Protein AF-A0A1J5ITP7-F1 (afdb_monomer_lite)

Structure (mmCIF, N/CA/C/O backbone):
data_AF-A0A1J5ITP7-F1
#
_entry.id   AF-A0A1J5ITP7-F1
#
loop_
_atom_site.group_PDB
_atom_site.id
_atom_site.type_symbol
_atom_site.label_atom_id
_atom_site.label_alt_id
_atom_site.label_comp_id
_atom_site.label_asym_id
_atom_site.label_entity_id
_atom_site.label_seq_id
_atom_site.pdbx_PDB_ins_code
_atom_site.Cartn_x
_atom_site.Cartn_y
_atom_site.Cartn_z
_atom_site.occupancy
_atom_site.B_iso_or_equiv
_atom_site.auth_seq_id
_atom_site.auth_comp_id
_atom_site.auth_asym_id
_atom_site.auth_atom_id
_atom_site.pdbx_PDB_model_num
ATOM 1 N N . MET A 1 1 ? -13.512 -9.596 24.347 1.00 48.25 1 MET A N 1
ATOM 2 C CA . MET A 1 1 ? -13.927 -9.248 22.964 1.00 48.25 1 MET A CA 1
ATOM 3 C C . MET A 1 1 ? -12.781 -9.318 21.932 1.00 48.25 1 MET A C 1
ATOM 5 O O . MET A 1 1 ? -12.928 -8.807 20.835 1.00 48.25 1 MET A O 1
ATOM 9 N N . THR A 1 2 ? -11.660 -9.995 22.218 1.00 47.41 2 THR A N 1
ATOM 10 C CA . THR A 1 2 ? -10.447 -10.034 21.366 1.00 47.41 2 THR A CA 1
ATOM 11 C C . THR A 1 2 ? -10.488 -11.080 20.242 1.00 47.41 2 THR A C 1
ATOM 13 O O . THR A 1 2 ? -10.018 -10.824 19.139 1.00 47.41 2 THR A O 1
ATOM 16 N N . LYS A 1 3 ? -11.131 -12.233 20.470 1.00 39.03 3 LYS A N 1
ATOM 17 C CA . LYS A 1 3 ? -11.036 -13.404 19.574 1.00 39.03 3 LYS A CA 1
ATOM 18 C C . LYS A 1 3 ? -11.629 -13.202 18.167 1.00 39.03 3 LYS A C 1
ATOM 20 O O . LYS A 1 3 ? -11.163 -13.830 17.226 1.00 39.03 3 LYS A O 1
ATOM 25 N N . PHE A 1 4 ? -12.629 -12.329 18.008 1.00 41.69 4 PHE A N 1
ATOM 26 C CA . PHE A 1 4 ? -13.293 -12.082 16.715 1.00 41.69 4 PHE A CA 1
ATOM 27 C C . PHE A 1 4 ? -12.539 -11.091 15.817 1.00 41.69 4 PHE A C 1
ATOM 29 O O . PHE A 1 4 ? -12.623 -11.179 14.589 1.00 41.69 4 PHE A O 1
ATOM 36 N N . GLN A 1 5 ? -11.782 -10.157 16.401 1.00 52.91 5 GLN A N 1
ATOM 37 C CA . GLN A 1 5 ? -11.065 -9.143 15.628 1.00 52.91 5 GLN A CA 1
ATOM 38 C C . GLN A 1 5 ? -9.822 -9.738 14.952 1.00 52.91 5 GLN A C 1
ATOM 40 O O . GLN A 1 5 ? -9.617 -9.501 13.757 1.00 52.91 5 GLN A O 1
ATOM 45 N N . ASP A 1 6 ? -9.086 -10.598 15.664 1.00 56.34 6 ASP A N 1
ATOM 46 C CA . ASP A 1 6 ? -7.857 -11.242 15.186 1.00 56.34 6 ASP A CA 1
ATOM 47 C C . ASP A 1 6 ? -8.096 -12.114 13.947 1.00 56.34 6 ASP A C 1
ATOM 49 O O . ASP A 1 6 ? -7.438 -11.940 12.921 1.00 56.34 6 ASP A O 1
ATOM 53 N N . THR A 1 7 ? -9.114 -12.982 13.970 1.00 60.19 7 THR A N 1
ATOM 54 C CA . THR A 1 7 ? -9.424 -13.872 12.835 1.00 60.19 7 THR A CA 1
ATOM 55 C C . THR A 1 7 ? -9.774 -13.085 11.571 1.00 60.19 7 THR A C 1
ATOM 57 O O . THR A 1 7 ? -9.419 -13.463 10.450 1.00 60.19 7 THR A O 1
ATOM 60 N N . SER A 1 8 ? -10.450 -11.949 11.748 1.00 67.50 8 SER A N 1
ATOM 61 C CA . SER A 1 8 ? -10.915 -11.106 10.653 1.00 67.50 8 SER A CA 1
ATOM 62 C C . SER A 1 8 ? -9.786 -10.285 10.008 1.00 67.50 8 SER A C 1
ATOM 64 O O . SER A 1 8 ? -9.859 -9.991 8.809 1.00 67.50 8 SER A O 1
ATOM 66 N N . LEU A 1 9 ? -8.749 -9.943 10.784 1.00 69.38 9 LEU A N 1
ATOM 67 C CA . LEU A 1 9 ? -7.533 -9.270 10.326 1.00 69.38 9 LEU A CA 1
ATOM 68 C C . LEU A 1 9 ? -6.600 -10.253 9.617 1.00 69.38 9 LEU A C 1
ATOM 70 O O . LEU A 1 9 ? -6.146 -9.964 8.512 1.00 69.38 9 LEU A O 1
ATOM 74 N N . THR A 1 10 ? -6.392 -11.447 10.180 1.00 78.19 10 THR A N 1
ATOM 75 C CA . THR A 1 10 ? -5.572 -12.494 9.552 1.00 78.19 10 THR A CA 1
ATOM 76 C C . THR A 1 10 ? -6.134 -12.905 8.194 1.00 78.19 10 THR A C 1
ATOM 78 O O . THR A 1 10 ? -5.375 -13.064 7.241 1.00 78.19 10 THR A O 1
ATOM 81 N N . LYS A 1 11 ? -7.464 -13.026 8.061 1.00 82.94 11 LYS A N 1
ATOM 82 C CA . LYS A 1 11 ? -8.102 -13.309 6.766 1.00 82.94 11 LYS A CA 1
ATOM 83 C C . LYS A 1 11 ? -7.855 -12.187 5.753 1.00 82.94 11 LYS A C 1
ATOM 85 O O . LYS A 1 11 ? -7.500 -12.473 4.615 1.00 82.94 11 LYS A O 1
ATOM 90 N N . SER A 1 12 ? -7.994 -10.927 6.176 1.00 82.69 12 SER A N 1
ATOM 91 C CA . SER A 1 12 ? -7.712 -9.762 5.326 1.00 82.69 12 SER A CA 1
ATOM 92 C C . SER A 1 12 ? -6.265 -9.765 4.841 1.00 82.69 12 SER A C 1
ATOM 94 O O . SER A 1 12 ? -6.026 -9.631 3.649 1.00 82.69 12 SER A O 1
ATOM 96 N N . LEU A 1 13 ? -5.307 -9.977 5.745 1.00 87.62 13 LEU A N 1
ATOM 97 C CA . LEU A 1 13 ? -3.885 -10.026 5.410 1.00 87.62 13 LEU A CA 1
ATOM 98 C C . LEU A 1 13 ? -3.551 -11.194 4.479 1.00 87.62 13 LEU A C 1
ATOM 100 O O . LEU A 1 13 ? -2.811 -10.999 3.524 1.00 87.62 13 LEU A O 1
ATOM 104 N N . LYS A 1 14 ? -4.136 -12.381 4.688 1.00 90.88 14 LYS A N 1
ATOM 105 C CA . LYS A 1 14 ? -3.960 -13.515 3.764 1.00 90.88 14 LYS A CA 1
ATOM 106 C C . LYS A 1 14 ? -4.424 -13.174 2.348 1.00 90.88 14 LYS A C 1
ATOM 108 O O . LYS A 1 14 ? -3.700 -13.454 1.401 1.00 90.88 14 LYS A O 1
ATOM 113 N N . ILE A 1 15 ? -5.591 -12.543 2.203 1.00 91.06 15 ILE A N 1
ATOM 114 C CA . ILE A 1 15 ? -6.106 -12.111 0.893 1.00 91.06 15 ILE A CA 1
ATOM 115 C C . ILE A 1 15 ? -5.150 -11.095 0.254 1.00 91.06 15 ILE A C 1
ATOM 117 O O . ILE A 1 15 ? -4.810 -11.233 -0.916 1.00 91.06 15 ILE A O 1
ATOM 121 N N . GLN A 1 16 ? -4.673 -10.118 1.029 1.00 93.56 16 GLN A N 1
ATOM 122 C CA . GLN A 1 16 ? -3.722 -9.105 0.558 1.00 93.56 16 GLN A CA 1
ATOM 123 C C . GLN A 1 16 ? -2.403 -9.719 0.091 1.00 93.56 16 GLN A C 1
ATOM 125 O O . GLN A 1 16 ? -1.900 -9.353 -0.965 1.00 93.56 16 GLN A O 1
ATOM 130 N N . VAL A 1 17 ? -1.868 -10.684 0.842 1.00 95.38 17 VAL A N 1
ATOM 131 C CA . VAL A 1 17 ? -0.643 -11.400 0.470 1.00 95.38 17 VAL A CA 1
ATOM 132 C C . VAL A 1 17 ? -0.847 -12.192 -0.817 1.00 95.38 17 VAL A C 1
ATOM 134 O O . VAL A 1 17 ? -0.019 -12.095 -1.712 1.00 95.38 17 VAL A O 1
ATOM 137 N N . ILE A 1 18 ? -1.954 -12.928 -0.950 1.00 95.94 18 ILE A N 1
ATOM 138 C CA . ILE A 1 18 ? -2.240 -13.702 -2.166 1.00 95.94 18 ILE A CA 1
ATOM 139 C C . ILE A 1 18 ? -2.344 -12.778 -3.383 1.00 95.94 18 ILE A C 1
ATOM 141 O O . ILE A 1 18 ? -1.722 -13.039 -4.406 1.00 95.94 18 ILE A O 1
ATOM 145 N N . ILE A 1 19 ? -3.090 -11.679 -3.273 1.00 95.94 19 ILE A N 1
ATOM 146 C CA . ILE A 1 19 ? -3.292 -10.740 -4.382 1.00 95.94 19 ILE A CA 1
ATOM 147 C C . ILE A 1 19 ? -1.998 -10.007 -4.742 1.00 95.94 19 ILE A C 1
ATOM 149 O O . ILE A 1 19 ? -1.695 -9.858 -5.924 1.00 95.94 19 ILE A O 1
ATOM 153 N N . GLY A 1 20 ? -1.209 -9.606 -3.746 1.00 96.94 20 GLY A N 1
ATOM 154 C CA . GLY A 1 20 ? 0.109 -9.022 -3.968 1.00 96.94 20 GLY A CA 1
ATOM 155 C C . GLY A 1 20 ? 1.056 -9.989 -4.679 1.00 96.94 20 GLY A C 1
ATOM 156 O O . GLY A 1 20 ? 1.683 -9.609 -5.663 1.00 96.94 20 GLY A O 1
ATOM 157 N N . LEU A 1 21 ? 1.099 -11.257 -4.254 1.00 97.69 21 LEU A N 1
ATOM 158 C CA . LEU A 1 21 ? 1.889 -12.294 -4.925 1.00 97.69 21 LEU A CA 1
ATOM 159 C C . LEU A 1 21 ? 1.426 -12.536 -6.364 1.00 97.69 21 LEU A C 1
ATOM 161 O O . LEU A 1 21 ? 2.268 -12.680 -7.243 1.00 97.69 21 LEU A O 1
ATOM 165 N N . ILE A 1 22 ? 0.116 -12.529 -6.631 1.00 97.31 22 ILE A N 1
ATOM 166 C CA . ILE A 1 22 ? -0.408 -12.607 -8.002 1.00 97.31 22 ILE A CA 1
ATOM 167 C C . ILE A 1 22 ? 0.101 -11.422 -8.833 1.00 97.31 22 ILE A C 1
ATOM 169 O O . ILE A 1 22 ? 0.588 -11.636 -9.938 1.00 97.31 22 ILE A O 1
ATOM 173 N N . GLY A 1 23 ? 0.053 -10.197 -8.301 1.00 95.94 23 GLY A N 1
ATOM 174 C CA . GLY A 1 23 ? 0.608 -9.017 -8.973 1.00 95.94 23 GLY A CA 1
ATOM 175 C C . GLY A 1 23 ? 2.097 -9.176 -9.298 1.00 95.94 23 GLY A C 1
ATOM 176 O O . GLY A 1 23 ? 2.504 -8.973 -10.441 1.00 95.94 23 GLY A O 1
ATOM 177 N N . VAL A 1 24 ? 2.895 -9.633 -8.328 1.00 97.50 24 VAL A N 1
ATOM 178 C CA . VAL A 1 24 ? 4.330 -9.908 -8.515 1.00 97.50 24 VAL A CA 1
ATOM 179 C C . VAL A 1 24 ? 4.574 -10.971 -9.582 1.00 97.50 24 VAL A C 1
ATOM 181 O O . VAL A 1 24 ? 5.453 -10.788 -10.417 1.00 97.50 24 VAL A O 1
ATOM 184 N N . LEU A 1 25 ? 3.797 -12.057 -9.600 1.00 97.38 25 LEU A N 1
ATOM 185 C CA . LEU A 1 25 ? 3.924 -13.102 -10.618 1.00 97.38 25 LEU A CA 1
ATOM 186 C C . LEU A 1 25 ? 3.566 -12.582 -12.013 1.00 97.38 25 LEU A C 1
ATOM 188 O O . LEU A 1 25 ? 4.319 -12.814 -12.954 1.00 97.38 25 LEU A O 1
ATOM 192 N N . VAL A 1 26 ? 2.458 -11.845 -12.144 1.00 97.12 26 VAL A N 1
ATOM 193 C CA . VAL A 1 26 ? 2.003 -11.278 -13.423 1.00 97.12 26 VAL A CA 1
ATOM 194 C C . VAL A 1 26 ? 3.059 -10.348 -14.015 1.00 97.12 26 VAL A C 1
ATOM 196 O O . VAL A 1 26 ? 3.436 -10.516 -15.171 1.00 97.12 26 VAL A O 1
ATOM 199 N N . PHE A 1 27 ? 3.579 -9.401 -13.233 1.00 96.94 27 PHE A N 1
ATOM 200 C CA . PHE A 1 27 ? 4.620 -8.483 -13.706 1.00 96.94 27 PHE A CA 1
ATOM 201 C C . PHE A 1 27 ? 6.007 -9.132 -13.783 1.00 96.94 27 PHE A C 1
ATOM 203 O O . PHE A 1 27 ? 6.851 -8.697 -14.566 1.00 96.94 27 PHE A O 1
ATOM 210 N N . GLY A 1 28 ? 6.237 -10.212 -13.038 1.00 96.56 28 GLY A N 1
ATOM 211 C CA . GLY A 1 28 ? 7.458 -11.006 -13.108 1.00 96.56 28 GLY A CA 1
ATOM 212 C C . GLY A 1 28 ? 7.667 -11.681 -14.461 1.00 96.56 28 GLY A C 1
ATOM 213 O O . GLY A 1 28 ? 8.807 -11.757 -14.911 1.00 96.56 28 GLY A O 1
ATOM 214 N N . VAL A 1 29 ? 6.591 -12.063 -15.164 1.00 96.56 29 VAL A N 1
ATOM 215 C CA . VAL A 1 29 ? 6.662 -12.573 -16.552 1.00 96.56 29 VAL A CA 1
ATOM 216 C C . VAL A 1 29 ? 7.268 -11.538 -17.512 1.00 96.56 29 VAL A C 1
ATOM 218 O O . VAL A 1 29 ? 7.919 -11.906 -18.485 1.00 96.56 29 VAL A O 1
ATOM 221 N N . TYR A 1 30 ? 7.116 -10.246 -17.209 1.00 95.00 30 TYR A N 1
ATOM 222 C CA . TYR A 1 30 ? 7.676 -9.134 -17.984 1.00 95.00 30 TYR A CA 1
ATOM 223 C C . TYR A 1 30 ? 9.018 -8.621 -17.428 1.00 95.00 30 TYR A C 1
ATOM 225 O O . TYR A 1 30 ? 9.505 -7.581 -17.862 1.00 95.00 30 TYR A O 1
ATOM 233 N N . GLY A 1 31 ? 9.614 -9.309 -16.445 1.00 95.56 31 GLY A N 1
ATOM 234 C CA . GLY A 1 31 ? 10.864 -8.894 -15.796 1.00 95.56 31 GLY A CA 1
ATOM 235 C C . GLY A 1 31 ? 10.718 -7.767 -14.763 1.00 95.56 31 GLY A C 1
ATOM 236 O O . GLY A 1 31 ? 11.713 -7.353 -14.178 1.00 95.56 31 GLY A O 1
ATOM 237 N N . GLN A 1 32 ? 9.495 -7.313 -14.475 1.00 96.12 32 GLN A N 1
ATOM 238 C CA . GLN A 1 32 ? 9.188 -6.169 -13.600 1.00 96.12 32 GLN A CA 1
ATOM 239 C C . GLN A 1 32 ? 8.769 -6.594 -12.181 1.00 96.12 32 GLN A C 1
ATOM 241 O O . GLN A 1 32 ? 7.913 -5.987 -11.530 1.00 96.12 32 GLN A O 1
ATOM 246 N N . TRP A 1 33 ? 9.340 -7.694 -11.690 1.00 95.94 33 TRP A N 1
ATOM 247 C CA . TRP A 1 33 ? 8.987 -8.273 -10.392 1.00 95.94 33 TRP A CA 1
ATOM 248 C C . TRP A 1 33 ? 9.371 -7.356 -9.221 1.00 95.94 33 TRP A C 1
ATOM 250 O O . TRP A 1 33 ? 8.613 -7.268 -8.258 1.00 95.94 33 TRP A O 1
ATOM 260 N N . LEU A 1 34 ? 10.495 -6.631 -9.309 1.00 96.81 34 LEU A N 1
ATOM 261 C CA . LEU A 1 34 ? 10.923 -5.674 -8.277 1.00 96.81 34 LEU A CA 1
ATOM 262 C C . LEU A 1 34 ? 9.951 -4.495 -8.144 1.00 96.81 34 LEU A C 1
ATOM 264 O O . LEU A 1 34 ? 9.580 -4.121 -7.031 1.00 96.81 34 LEU A O 1
ATOM 268 N N . ASP A 1 35 ? 9.483 -3.961 -9.272 1.00 97.56 35 ASP A N 1
ATOM 269 C CA . ASP A 1 35 ? 8.506 -2.873 -9.313 1.00 97.56 35 ASP A CA 1
ATOM 270 C C . ASP A 1 35 ? 7.179 -3.307 -8.664 1.00 97.56 35 ASP A C 1
ATOM 272 O O . ASP A 1 35 ? 6.605 -2.611 -7.822 1.00 97.56 35 ASP A O 1
ATOM 276 N N . ALA A 1 36 ? 6.709 -4.513 -8.996 1.00 97.38 36 ALA A N 1
ATOM 277 C CA . ALA A 1 36 ? 5.501 -5.079 -8.405 1.00 97.38 36 ALA A CA 1
ATOM 278 C C . ALA A 1 36 ? 5.666 -5.405 -6.913 1.00 97.38 36 ALA A C 1
ATOM 280 O O . ALA A 1 36 ? 4.731 -5.190 -6.141 1.00 97.38 36 ALA A O 1
ATOM 281 N N . ILE A 1 37 ? 6.846 -5.864 -6.473 1.00 98.06 37 ILE A N 1
ATOM 282 C CA . ILE A 1 37 ? 7.146 -6.072 -5.047 1.00 98.06 37 ILE A CA 1
ATOM 283 C C . ILE A 1 37 ? 7.027 -4.757 -4.281 1.00 98.06 37 ILE A C 1
ATOM 285 O O . ILE A 1 37 ? 6.493 -4.744 -3.172 1.00 98.06 37 ILE A O 1
ATOM 289 N N . TYR A 1 38 ? 7.473 -3.646 -4.863 1.00 98.38 38 TYR A N 1
ATOM 290 C CA . TYR A 1 38 ? 7.331 -2.344 -4.225 1.00 98.38 38 TYR A CA 1
ATOM 291 C C . TYR A 1 38 ? 5.858 -1.926 -4.105 1.00 98.38 38 TYR A C 1
ATOM 293 O O . TYR A 1 38 ? 5.413 -1.518 -3.031 1.00 98.38 38 TYR A O 1
ATOM 301 N N . GLY A 1 39 ? 5.062 -2.113 -5.164 1.00 97.75 39 GLY A N 1
ATOM 302 C CA . GLY A 1 39 ? 3.607 -1.915 -5.111 1.00 97.75 39 GLY A CA 1
ATOM 303 C C . GLY A 1 39 ? 2.921 -2.788 -4.053 1.00 97.75 39 GLY A C 1
ATOM 304 O O . GLY A 1 39 ? 2.075 -2.313 -3.288 1.00 97.75 39 GLY A O 1
ATOM 305 N N . PHE A 1 40 ? 3.339 -4.052 -3.952 1.00 98.19 40 PHE A N 1
ATOM 306 C CA . PHE A 1 40 ? 2.882 -4.989 -2.928 1.00 98.19 40 PHE A CA 1
ATOM 307 C C . PHE A 1 40 ? 3.237 -4.500 -1.515 1.00 98.19 40 PHE A C 1
ATOM 309 O O . PHE A 1 40 ? 2.378 -4.470 -0.628 1.00 98.19 40 PHE A O 1
ATOM 316 N N . PHE A 1 41 ? 4.473 -4.046 -1.311 1.00 98.12 41 PHE A N 1
ATOM 317 C CA . PHE A 1 41 ? 4.936 -3.479 -0.049 1.00 98.12 41 PHE A CA 1
ATOM 318 C C . PHE A 1 41 ? 4.084 -2.279 0.385 1.00 98.12 41 PHE A C 1
ATOM 320 O O . PHE A 1 41 ? 3.588 -2.267 1.515 1.00 98.12 41 PHE A O 1
ATOM 327 N N . ILE A 1 42 ? 3.830 -1.317 -0.512 1.00 97.81 42 ILE A N 1
ATOM 328 C CA . ILE A 1 42 ? 2.959 -0.164 -0.223 1.00 97.81 42 ILE A CA 1
ATOM 329 C C . ILE A 1 42 ? 1.571 -0.645 0.225 1.00 97.81 42 ILE A C 1
ATOM 331 O O . ILE A 1 42 ? 1.017 -0.154 1.215 1.00 97.81 42 ILE A O 1
ATOM 335 N N . GLY A 1 43 ? 1.014 -1.636 -0.478 1.00 96.19 43 GLY A N 1
ATOM 336 C CA . GLY A 1 43 ? -0.290 -2.210 -0.160 1.00 96.19 43 GLY A CA 1
ATOM 337 C C . GLY A 1 43 ? -0.347 -2.832 1.237 1.00 96.19 43 GLY A C 1
ATOM 338 O O . GLY A 1 43 ? -1.285 -2.557 1.990 1.00 96.19 43 GLY A O 1
ATOM 339 N N . LEU A 1 44 ? 0.669 -3.617 1.613 1.00 95.56 44 LEU A N 1
ATOM 340 C CA . LEU A 1 44 ? 0.766 -4.226 2.943 1.00 95.56 44 LEU A CA 1
ATOM 341 C C . LEU A 1 44 ? 0.878 -3.176 4.044 1.00 95.56 44 LEU A C 1
ATOM 343 O O . LEU A 1 44 ? 0.142 -3.242 5.030 1.00 95.56 44 LEU A O 1
ATOM 347 N N . VAL A 1 45 ? 1.759 -2.191 3.867 1.00 95.50 45 VAL A N 1
ATOM 348 C CA . VAL A 1 45 ? 1.956 -1.110 4.838 1.00 95.50 45 VAL A CA 1
ATOM 349 C C . VAL A 1 45 ? 0.646 -0.358 5.088 1.00 95.50 45 VAL A C 1
ATOM 351 O O . VAL A 1 45 ? 0.287 -0.114 6.242 1.00 95.50 45 VAL A O 1
ATOM 354 N N . ASN A 1 46 ? -0.123 -0.062 4.035 1.00 93.94 46 ASN A N 1
ATOM 355 C CA . ASN A 1 46 ? -1.408 0.625 4.170 1.00 93.94 46 ASN A CA 1
ATOM 356 C C . ASN A 1 46 ? -2.419 -0.167 5.022 1.00 93.94 46 ASN A C 1
ATOM 358 O O . ASN A 1 46 ? -3.101 0.390 5.889 1.00 93.94 46 ASN A O 1
ATOM 362 N N . VAL A 1 47 ? -2.499 -1.483 4.809 1.00 91.12 47 VAL A N 1
ATOM 363 C CA . VAL A 1 47 ? -3.402 -2.371 5.558 1.00 91.12 47 VAL A CA 1
ATOM 364 C C . VAL A 1 47 ? -2.944 -2.542 7.008 1.00 91.12 47 VAL A C 1
ATOM 366 O O . VAL A 1 47 ? -3.778 -2.544 7.916 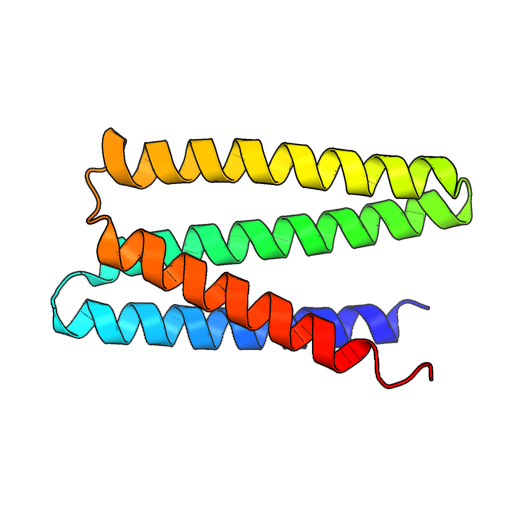1.00 91.12 47 VAL A O 1
ATOM 369 N N . LEU A 1 48 ? -1.635 -2.636 7.249 1.00 91.25 48 LEU A N 1
ATOM 370 C CA . LEU A 1 48 ? -1.073 -2.735 8.596 1.00 91.25 48 LEU A CA 1
ATOM 371 C C . LEU A 1 48 ? -1.368 -1.487 9.427 1.00 91.25 48 LEU A C 1
ATOM 373 O O . LEU A 1 48 ? -1.813 -1.609 10.568 1.00 91.25 48 LEU A O 1
ATOM 377 N N . ILE A 1 49 ? -1.193 -0.293 8.857 1.00 91.62 49 ILE A N 1
ATOM 378 C CA . ILE A 1 49 ? -1.520 0.956 9.555 1.00 91.62 49 ILE A CA 1
ATOM 379 C C . ILE A 1 49 ? -2.996 0.993 9.919 1.00 91.62 49 ILE A C 1
ATOM 381 O O . ILE A 1 49 ? -3.328 1.315 11.056 1.00 91.62 49 ILE A O 1
ATOM 385 N N . LEU A 1 50 ? -3.877 0.594 9.001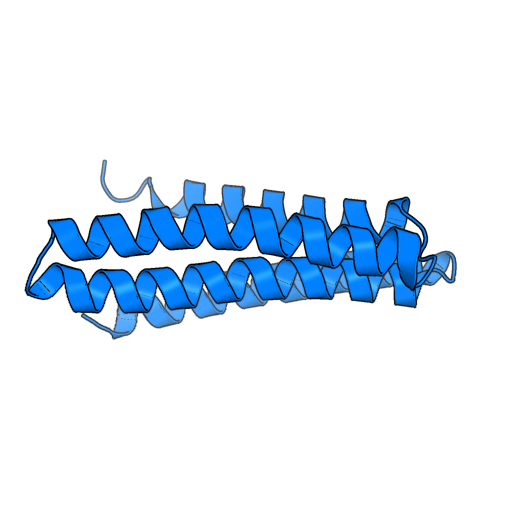 1.00 89.81 50 LEU A N 1
ATOM 386 C CA . LEU A 1 50 ? -5.305 0.516 9.286 1.00 89.81 50 LEU A CA 1
ATOM 387 C C . LEU A 1 50 ? -5.602 -0.433 10.457 1.00 89.81 50 LEU A C 1
ATOM 389 O O . LEU A 1 50 ? -6.324 -0.059 11.380 1.00 89.81 50 LEU A O 1
ATOM 393 N N . ALA A 1 51 ? -5.020 -1.635 10.451 1.00 88.81 51 ALA A N 1
ATOM 394 C CA . ALA A 1 51 ? -5.207 -2.620 11.514 1.00 88.81 51 ALA A CA 1
ATOM 395 C C . ALA A 1 51 ? -4.722 -2.100 12.879 1.00 88.81 51 ALA A C 1
ATOM 397 O O . ALA A 1 51 ? -5.444 -2.194 13.875 1.00 88.81 51 ALA A O 1
ATOM 398 N N . ILE A 1 52 ? -3.530 -1.495 12.921 1.00 89.88 52 ILE A N 1
ATOM 399 C CA . ILE A 1 52 ? -2.948 -0.927 14.143 1.00 89.88 52 ILE A CA 1
ATOM 400 C C . ILE A 1 52 ? -3.793 0.247 14.644 1.00 89.88 52 ILE A C 1
ATOM 402 O O . ILE A 1 52 ? -4.067 0.345 15.842 1.00 89.88 52 ILE A O 1
ATOM 406 N N . SER A 1 53 ? -4.230 1.134 13.749 1.00 90.19 53 SER A N 1
ATOM 407 C CA . SER A 1 53 ? -5.074 2.274 14.107 1.00 90.19 53 SER A CA 1
ATOM 408 C C . SER A 1 53 ? -6.424 1.840 14.661 1.00 90.19 53 SER A C 1
ATOM 410 O O . SER A 1 53 ? -6.844 2.393 15.670 1.00 90.19 53 SER A O 1
ATOM 412 N N . PHE A 1 54 ? -7.068 0.823 14.079 1.00 89.06 54 PHE A N 1
ATOM 413 C CA . PHE A 1 54 ? -8.302 0.259 14.631 1.00 89.06 54 PHE A CA 1
ATOM 414 C C . PHE A 1 54 ? -8.093 -0.348 16.018 1.00 89.06 54 PHE A C 1
ATOM 416 O O . PHE A 1 54 ? -8.881 -0.082 16.921 1.00 89.06 54 PHE A O 1
ATOM 423 N N . ALA A 1 55 ? -7.020 -1.119 16.220 1.00 88.50 55 ALA A N 1
ATOM 424 C CA . ALA A 1 55 ? -6.719 -1.696 17.528 1.00 88.50 55 ALA A CA 1
ATOM 425 C C . ALA A 1 55 ? -6.486 -0.609 18.594 1.00 88.50 55 ALA A C 1
ATOM 427 O O . ALA A 1 55 ? -6.988 -0.716 19.713 1.00 88.50 55 ALA A O 1
ATOM 428 N N . ARG A 1 56 ? -5.761 0.463 18.245 1.00 88.88 56 ARG A N 1
ATOM 429 C CA . ARG A 1 56 ? -5.538 1.619 19.132 1.00 88.88 56 ARG A CA 1
ATOM 430 C C . ARG A 1 56 ? -6.823 2.403 19.399 1.00 88.88 56 ARG A C 1
ATOM 432 O O . ARG A 1 56 ? -7.076 2.765 20.544 1.00 88.88 56 ARG A O 1
ATOM 439 N N . ALA A 1 57 ? -7.633 2.636 18.369 1.00 89.62 57 ALA A N 1
ATOM 440 C CA . ALA A 1 57 ? -8.903 3.342 18.483 1.00 89.62 57 ALA A CA 1
ATOM 441 C C . ALA A 1 57 ? -9.895 2.590 19.376 1.00 89.62 57 ALA A C 1
ATOM 443 O O . ALA A 1 57 ? -10.469 3.206 20.266 1.00 89.62 57 ALA A O 1
ATOM 444 N N . ASN A 1 58 ? -10.029 1.268 19.208 1.00 87.44 58 ASN A N 1
ATOM 445 C CA . ASN A 1 58 ? -10.911 0.441 20.037 1.00 87.44 58 ASN A CA 1
ATOM 446 C C . ASN A 1 58 ? -10.525 0.511 21.518 1.00 87.44 58 ASN A C 1
ATOM 448 O O . ASN A 1 58 ? -11.382 0.767 22.355 1.00 87.44 58 ASN A O 1
ATOM 452 N N . ARG A 1 59 ? -9.228 0.384 21.837 1.00 89.75 59 ARG A N 1
ATOM 453 C CA . ARG A 1 59 ? -8.741 0.509 23.223 1.00 89.75 59 ARG A CA 1
ATOM 454 C C . ARG A 1 59 ? -9.035 1.882 23.825 1.00 89.75 59 ARG A C 1
ATOM 456 O O . ARG A 1 59 ? -9.359 1.975 25.001 1.00 89.75 59 ARG A O 1
ATOM 463 N N . LYS A 1 60 ? -8.912 2.958 23.039 1.00 88.94 60 LYS A N 1
ATOM 464 C CA . LYS A 1 60 ? -9.218 4.313 23.520 1.00 88.94 60 LYS A CA 1
ATOM 465 C C . LYS A 1 60 ? -10.726 4.534 23.675 1.00 88.94 60 LYS A C 1
ATOM 467 O O . LYS A 1 60 ? -11.132 5.175 24.638 1.00 88.94 60 LYS A O 1
ATOM 472 N N . ALA A 1 61 ? -11.534 3.975 22.775 1.00 89.62 61 ALA A N 1
ATOM 473 C CA . ALA A 1 61 ? -12.986 4.123 22.758 1.00 89.62 61 ALA A CA 1
ATOM 474 C C . ALA A 1 61 ? -13.688 3.496 23.972 1.00 89.62 61 ALA A C 1
ATOM 476 O O . ALA A 1 61 ? -14.760 3.966 24.338 1.00 89.62 61 ALA A O 1
ATOM 477 N N . GLU A 1 62 ? -13.084 2.487 24.613 1.00 89.81 62 GLU A N 1
ATOM 478 C CA . GLU A 1 62 ? -13.603 1.883 25.853 1.00 89.81 62 GLU A CA 1
ATOM 479 C C . GLU A 1 62 ? -13.735 2.902 26.998 1.00 89.81 62 GLU A C 1
ATOM 481 O O . GLU A 1 62 ? -14.637 2.785 27.822 1.00 89.81 62 GLU A O 1
ATOM 486 N N . GLN A 1 63 ? -12.853 3.905 27.041 1.00 89.75 63 GLN A N 1
ATOM 487 C CA . GLN A 1 63 ? -12.849 4.952 28.071 1.00 89.75 63 GLN A CA 1
ATOM 488 C C . GLN A 1 63 ? -13.324 6.303 27.528 1.00 89.75 63 GLN A C 1
ATOM 490 O O . GLN A 1 63 ? -13.934 7.089 28.246 1.00 89.75 63 GLN A O 1
ATOM 495 N N . ASP A 1 64 ? -13.025 6.585 26.260 1.00 90.56 64 ASP A N 1
ATOM 496 C CA . ASP A 1 64 ? -13.332 7.843 25.592 1.00 90.56 64 ASP A CA 1
ATOM 497 C C . ASP A 1 64 ? -13.691 7.586 24.116 1.00 90.56 64 ASP A C 1
ATOM 499 O O . ASP A 1 64 ? -12.809 7.540 23.243 1.00 90.56 64 ASP A O 1
ATOM 503 N N . PRO A 1 65 ? -14.994 7.442 23.808 1.00 88.12 65 PRO A N 1
ATOM 504 C CA . PRO A 1 65 ? -15.472 7.233 22.445 1.00 88.12 65 PRO A CA 1
ATOM 505 C C . PRO A 1 65 ? -15.033 8.334 21.469 1.00 88.12 65 PRO A C 1
ATOM 507 O O . PRO A 1 65 ? -14.738 8.044 20.306 1.00 88.12 65 PRO A O 1
ATOM 510 N N . LYS A 1 66 ? -14.936 9.594 21.926 1.00 89.62 66 LYS A N 1
ATOM 511 C CA . LYS A 1 66 ? -14.506 10.721 21.081 1.00 89.62 66 LYS A CA 1
ATOM 512 C C . LYS A 1 66 ? -13.029 10.587 20.720 1.00 89.62 66 LYS A C 1
ATOM 514 O O . LYS A 1 66 ? -12.672 10.733 19.550 1.00 89.62 66 LYS A O 1
ATOM 519 N N . GLY A 1 67 ? -12.188 10.238 21.691 1.00 88.44 67 GLY A N 1
ATOM 520 C CA . GLY A 1 67 ? -10.769 9.961 21.472 1.00 88.44 67 GLY A CA 1
ATOM 521 C C . GLY A 1 67 ? -10.523 8.796 20.505 1.00 88.44 67 GLY A C 1
ATOM 522 O O . GLY A 1 67 ? -9.626 8.868 19.664 1.00 88.44 67 GLY A O 1
ATOM 523 N N . GLY A 1 68 ? -11.350 7.746 20.552 1.00 86.81 68 GLY A N 1
ATOM 524 C CA . GLY A 1 68 ? -11.288 6.635 19.593 1.00 86.81 68 GLY A CA 1
ATOM 525 C C . GLY A 1 68 ? -11.506 7.079 18.140 1.00 86.81 68 GLY A C 1
ATOM 526 O O . GLY A 1 68 ? -10.735 6.712 17.251 1.00 86.81 68 GLY A O 1
ATOM 527 N N . ILE A 1 69 ? -12.505 7.934 17.900 1.00 90.44 69 ILE A N 1
ATOM 528 C CA . ILE A 1 69 ? -12.789 8.494 16.568 1.00 90.44 69 ILE A CA 1
ATOM 529 C C . ILE A 1 69 ? -11.639 9.392 16.087 1.00 90.44 69 ILE A C 1
ATOM 531 O O . ILE A 1 69 ? -11.231 9.296 14.929 1.00 90.44 69 ILE A O 1
ATOM 535 N N . GLN A 1 70 ? -11.062 10.216 16.966 1.00 91.19 70 GLN A N 1
ATOM 536 C CA . GLN A 1 70 ? -9.921 11.078 16.622 1.00 91.19 70 GLN A CA 1
ATOM 537 C C . GLN A 1 70 ? -8.707 10.275 16.128 1.00 91.19 70 GLN A C 1
ATOM 539 O O . GLN A 1 70 ? -8.070 10.662 15.147 1.00 91.19 70 GLN A O 1
ATOM 544 N N . ILE A 1 71 ? -8.416 9.123 16.745 1.00 91.31 71 ILE A N 1
ATOM 545 C CA . ILE A 1 71 ? -7.332 8.228 16.305 1.00 91.31 71 ILE A CA 1
ATOM 546 C C . ILE A 1 71 ? -7.583 7.714 14.879 1.00 91.31 71 ILE A C 1
ATOM 548 O O . ILE A 1 71 ? -6.652 7.647 14.073 1.00 91.31 71 ILE A O 1
ATOM 552 N N . LEU A 1 72 ? -8.830 7.370 14.544 1.00 89.06 72 LEU A N 1
ATOM 553 C CA . LEU A 1 72 ? -9.194 6.920 13.197 1.00 89.06 72 LEU A CA 1
ATOM 554 C C . LEU A 1 72 ? -9.075 8.047 12.158 1.00 89.06 72 LEU A C 1
ATOM 556 O O . LEU A 1 72 ? -8.591 7.798 11.053 1.00 89.06 72 LEU A O 1
ATOM 560 N N . TYR A 1 73 ? -9.436 9.282 12.518 1.00 93.06 73 TYR A N 1
ATOM 561 C CA . TYR A 1 73 ? -9.228 10.459 11.664 1.00 93.06 73 TYR A CA 1
ATOM 562 C C . TYR A 1 73 ? -7.742 10.708 11.398 1.00 93.06 73 TYR A C 1
ATOM 564 O O . TYR A 1 73 ? -7.331 10.830 10.243 1.00 93.06 73 TYR A O 1
ATOM 572 N N . LEU A 1 74 ? -6.913 10.704 12.445 1.00 92.75 74 LEU A N 1
ATOM 573 C CA . LEU A 1 74 ? -5.470 10.891 12.298 1.00 92.75 74 LEU A CA 1
ATOM 574 C C . LEU A 1 74 ? -4.838 9.773 11.453 1.00 92.75 74 LEU A C 1
ATOM 576 O O . LEU A 1 74 ? -3.969 10.033 10.625 1.00 92.75 74 LEU A O 1
ATOM 580 N N . SER A 1 75 ? -5.318 8.534 11.601 1.00 91.62 75 SER A N 1
ATOM 581 C CA . SER A 1 75 ? -4.917 7.402 10.756 1.00 91.62 75 SER A CA 1
ATOM 582 C C . SER A 1 75 ? -5.209 7.627 9.273 1.00 91.62 75 SER A C 1
ATOM 584 O O . SER A 1 75 ? -4.412 7.236 8.420 1.00 91.62 75 SER A O 1
ATOM 586 N N . ALA A 1 76 ? -6.348 8.238 8.934 1.00 92.56 76 ALA A N 1
ATOM 587 C CA . ALA A 1 76 ? -6.660 8.567 7.547 1.00 92.56 76 ALA A CA 1
ATOM 588 C C . ALA A 1 76 ? -5.649 9.575 6.979 1.00 92.56 76 ALA A C 1
ATOM 590 O O . ALA A 1 76 ? -5.070 9.319 5.925 1.00 92.56 76 ALA A O 1
ATOM 591 N N . VAL A 1 77 ? -5.366 10.654 7.715 1.00 95.81 77 VAL A N 1
ATOM 592 C CA . VAL A 1 77 ? -4.397 11.683 7.299 1.00 95.81 77 VAL A CA 1
ATOM 593 C C . VAL A 1 77 ? -2.996 11.091 7.125 1.00 95.81 77 VAL A C 1
ATOM 595 O O . VAL A 1 77 ? -2.373 11.278 6.081 1.00 95.81 77 VAL A O 1
ATOM 598 N N . MET A 1 78 ? -2.520 10.311 8.103 1.00 94.00 78 MET A N 1
ATOM 599 C CA . MET A 1 78 ? -1.203 9.667 8.029 1.00 94.00 78 MET A CA 1
ATOM 600 C C . MET A 1 78 ? -1.069 8.746 6.814 1.00 94.00 78 MET A C 1
ATOM 602 O O . MET A 1 78 ? -0.013 8.726 6.191 1.00 94.00 78 MET A O 1
ATOM 606 N N . ARG A 1 79 ? -2.122 8.003 6.446 1.00 92.81 79 ARG A N 1
ATOM 607 C CA . ARG A 1 79 ? -2.086 7.121 5.270 1.00 92.81 79 ARG A CA 1
ATOM 608 C C . ARG A 1 79 ? -1.956 7.901 3.967 1.00 92.81 79 ARG A C 1
ATOM 610 O O . ARG A 1 79 ? -1.171 7.489 3.123 1.00 92.81 79 ARG A O 1
ATOM 617 N N . PHE A 1 80 ? -2.648 9.029 3.806 1.00 95.12 80 PHE A N 1
ATOM 618 C CA . PHE A 1 80 ? -2.485 9.863 2.608 1.00 95.12 80 PHE A CA 1
ATOM 619 C C . PHE A 1 80 ? -1.059 10.396 2.468 1.00 95.12 80 PHE A C 1
ATOM 621 O O . PHE A 1 80 ? -0.466 10.277 1.397 1.00 95.12 80 PHE A O 1
ATOM 628 N N . ILE A 1 81 ? -0.491 10.917 3.560 1.00 97.12 81 ILE A N 1
ATOM 629 C CA . ILE A 1 81 ? 0.890 11.417 3.576 1.00 97.12 81 ILE A CA 1
ATOM 630 C C . ILE A 1 81 ? 1.865 10.278 3.266 1.00 97.12 81 ILE A C 1
ATOM 632 O O . ILE A 1 81 ? 2.731 10.418 2.408 1.00 97.12 81 ILE A O 1
ATOM 636 N N . LEU A 1 82 ? 1.702 9.129 3.923 1.00 96.31 82 LEU A N 1
ATOM 637 C CA . LEU A 1 82 ? 2.576 7.982 3.724 1.00 96.31 82 LEU A CA 1
ATOM 638 C C . LEU A 1 82 ? 2.526 7.453 2.292 1.00 96.31 82 LEU A C 1
ATOM 640 O O . LEU A 1 82 ? 3.574 7.177 1.721 1.00 96.31 82 LEU A O 1
ATOM 644 N N . LEU A 1 83 ? 1.333 7.309 1.710 1.00 97.19 83 LEU A N 1
ATOM 645 C CA . LEU A 1 83 ? 1.193 6.851 0.330 1.00 97.19 83 LEU A CA 1
ATOM 646 C C . LEU A 1 83 ? 1.878 7.823 -0.629 1.00 97.19 83 LEU A C 1
ATOM 648 O O . LEU A 1 83 ? 2.638 7.373 -1.478 1.00 97.19 83 LEU A O 1
ATOM 652 N N . ALA A 1 84 ? 1.674 9.133 -0.462 1.00 97.50 84 ALA A N 1
ATOM 653 C CA . ALA A 1 84 ? 2.352 10.135 -1.280 1.00 97.50 84 ALA A CA 1
ATOM 654 C C . ALA A 1 84 ? 3.880 9.988 -1.195 1.00 97.50 84 ALA A C 1
ATOM 656 O O . ALA A 1 84 ? 4.545 9.904 -2.225 1.00 97.50 84 ALA A O 1
ATOM 657 N N . VAL A 1 85 ? 4.426 9.872 0.019 1.00 98.12 85 VAL A N 1
ATOM 658 C CA . VAL A 1 85 ? 5.868 9.683 0.239 1.00 98.12 85 VAL A CA 1
ATOM 659 C C . VAL A 1 85 ? 6.363 8.389 -0.406 1.00 98.12 85 VAL A C 1
ATOM 661 O O . VAL A 1 85 ? 7.343 8.417 -1.142 1.00 98.12 85 VAL A O 1
ATOM 664 N N . LEU A 1 86 ? 5.689 7.260 -0.181 1.00 98.06 86 LEU A N 1
ATOM 665 C CA . LEU A 1 86 ? 6.105 5.972 -0.736 1.00 98.06 86 LEU A CA 1
ATOM 666 C C . LEU A 1 86 ? 6.022 5.945 -2.266 1.00 98.06 86 LEU A C 1
ATOM 668 O O . LEU A 1 86 ? 6.924 5.424 -2.911 1.00 98.06 86 LEU A O 1
ATOM 672 N N . PHE A 1 87 ? 4.990 6.535 -2.870 1.00 98.00 87 PHE A N 1
ATOM 673 C CA . PHE A 1 87 ? 4.908 6.619 -4.328 1.00 98.00 87 PHE A CA 1
ATOM 674 C C . PHE A 1 87 ? 5.999 7.514 -4.912 1.00 98.00 87 PHE A C 1
ATOM 676 O O . PHE A 1 87 ? 6.611 7.133 -5.906 1.00 98.00 87 PHE A O 1
ATOM 683 N N . VAL A 1 88 ? 6.294 8.659 -4.291 1.00 98.12 88 VAL A N 1
ATOM 684 C CA . VAL A 1 88 ? 7.408 9.518 -4.722 1.00 98.12 88 VAL A CA 1
ATOM 685 C C . VAL A 1 88 ? 8.740 8.773 -4.598 1.00 98.12 88 VAL A C 1
ATOM 687 O O . VAL A 1 88 ? 9.525 8.770 -5.544 1.00 98.12 88 VAL A O 1
ATOM 690 N N . LEU A 1 89 ? 8.980 8.074 -3.486 1.00 97.81 89 LEU A N 1
ATOM 691 C CA . LEU A 1 89 ? 10.193 7.275 -3.309 1.00 97.81 89 LEU A CA 1
ATOM 692 C C . LEU A 1 89 ? 10.312 6.171 -4.370 1.00 97.81 89 LEU A C 1
ATOM 694 O O . LEU A 1 89 ? 11.359 6.045 -4.996 1.00 97.81 89 LEU A O 1
ATOM 698 N N . GLY A 1 90 ? 9.247 5.413 -4.626 1.00 96.44 90 GLY A N 1
ATOM 699 C CA . GLY A 1 90 ? 9.268 4.346 -5.627 1.00 96.44 90 GLY A CA 1
ATOM 700 C C . GLY A 1 90 ? 9.461 4.852 -7.053 1.00 96.44 90 GLY A C 1
ATOM 701 O O . GLY A 1 90 ? 10.335 4.376 -7.768 1.00 96.44 90 GLY A O 1
ATOM 702 N N . LEU A 1 91 ? 8.650 5.822 -7.473 1.00 97.00 91 LEU A N 1
ATOM 703 C CA . LEU A 1 91 ? 8.584 6.243 -8.874 1.00 97.00 91 LEU A CA 1
ATOM 704 C C . LEU A 1 91 ? 9.683 7.238 -9.248 1.00 97.00 91 LEU A C 1
ATOM 706 O O . LEU A 1 91 ? 10.225 7.166 -10.345 1.00 97.00 91 LEU A O 1
ATOM 710 N N . GLN A 1 92 ? 10.007 8.173 -8.352 1.00 96.06 92 GLN A N 1
ATOM 711 C CA . GLN A 1 92 ? 10.979 9.228 -8.634 1.00 96.06 92 GLN A CA 1
ATOM 712 C C . GLN A 1 92 ? 12.368 8.874 -8.108 1.00 96.06 92 GLN A C 1
ATOM 714 O O . GLN A 1 92 ? 13.332 8.962 -8.861 1.00 96.06 92 GLN A O 1
ATOM 719 N N . ALA A 1 93 ? 12.490 8.484 -6.835 1.00 95.56 93 ALA A N 1
ATOM 720 C CA . ALA A 1 93 ? 13.809 8.262 -6.237 1.00 95.56 93 ALA A CA 1
ATOM 721 C C . ALA A 1 93 ? 14.438 6.933 -6.682 1.00 95.56 93 ALA A C 1
ATOM 723 O O . ALA A 1 93 ? 15.634 6.883 -6.955 1.00 95.56 93 ALA A O 1
ATOM 724 N N . PHE A 1 94 ? 13.641 5.864 -6.775 1.00 96.50 94 PHE A N 1
ATOM 725 C CA . PHE A 1 94 ? 14.106 4.539 -7.200 1.00 96.50 94 PHE A CA 1
ATOM 726 C C . PHE A 1 94 ? 13.897 4.264 -8.694 1.00 96.50 94 PHE A C 1
ATOM 728 O O . PHE A 1 94 ? 14.410 3.268 -9.197 1.00 96.50 94 PHE A O 1
ATOM 735 N N . GLY A 1 95 ? 13.172 5.134 -9.407 1.00 95.88 95 GLY A N 1
ATOM 736 C CA . GLY A 1 95 ? 12.944 5.004 -10.849 1.00 95.88 95 GLY A CA 1
ATOM 737 C C . GLY A 1 95 ? 12.138 3.764 -11.245 1.00 95.88 95 GLY A C 1
ATOM 738 O O . GLY A 1 95 ? 12.291 3.274 -12.363 1.00 95.88 95 GLY A O 1
ATOM 739 N N . LEU A 1 96 ? 11.313 3.234 -10.335 1.00 97.19 96 LEU A N 1
ATOM 740 C CA . LEU A 1 96 ? 10.518 2.033 -10.583 1.00 97.19 96 LEU A CA 1
ATOM 741 C C . LEU A 1 96 ? 9.433 2.292 -11.629 1.00 97.19 96 LEU A C 1
ATOM 743 O O . LEU A 1 96 ? 8.859 3.383 -11.718 1.00 97.19 96 LEU A O 1
ATOM 747 N N . ALA A 1 97 ? 9.102 1.253 -12.389 1.00 97.19 97 ALA A N 1
ATOM 748 C CA . ALA A 1 97 ? 8.076 1.331 -13.414 1.00 97.19 97 ALA A CA 1
ATOM 749 C C . ALA A 1 97 ? 6.699 1.656 -12.786 1.00 97.19 97 ALA A C 1
ATOM 751 O O . ALA A 1 97 ? 6.238 0.935 -11.893 1.00 97.19 97 ALA A O 1
ATOM 752 N N . PRO A 1 98 ? 5.977 2.688 -13.270 1.00 96.88 98 PRO A N 1
ATOM 753 C CA . PRO A 1 98 ? 4.712 3.100 -12.661 1.00 96.88 98 PRO A CA 1
ATOM 754 C C . PRO A 1 98 ? 3.626 2.029 -12.705 1.00 96.88 98 PRO A C 1
ATOM 756 O O . PRO A 1 98 ? 2.890 1.852 -11.737 1.00 96.88 98 PRO A O 1
ATOM 759 N N . MET A 1 99 ? 3.529 1.299 -13.819 1.00 97.12 99 MET A N 1
ATOM 760 C CA . MET A 1 99 ? 2.458 0.326 -14.041 1.00 97.12 99 MET A CA 1
ATOM 761 C C . MET A 1 99 ? 2.484 -0.817 -13.011 1.00 97.12 99 MET A C 1
ATOM 763 O O . MET A 1 99 ? 1.478 -0.984 -12.319 1.00 97.12 99 MET A O 1
ATOM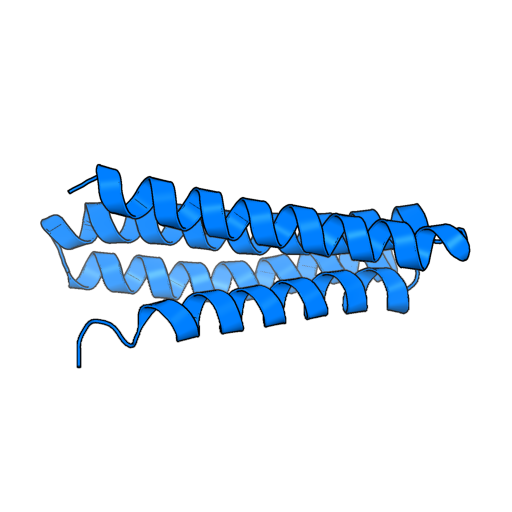 767 N N . PRO A 1 100 ? 3.593 -1.559 -12.821 1.00 97.44 100 PRO A N 1
ATOM 768 C CA . PRO A 1 100 ? 3.649 -2.611 -11.808 1.00 97.44 100 PRO A CA 1
ATOM 769 C C . PRO A 1 100 ? 3.419 -2.105 -10.382 1.00 97.44 100 PRO A C 1
ATOM 771 O O . PRO A 1 100 ? 2.680 -2.736 -9.623 1.00 97.44 100 PRO A O 1
ATOM 774 N N . VAL A 1 101 ? 4.013 -0.960 -10.024 1.00 98.25 101 VAL A N 1
ATOM 775 C CA . VAL A 1 101 ? 3.905 -0.379 -8.678 1.00 98.25 101 VAL A CA 1
ATOM 776 C C . VAL A 1 101 ? 2.454 -0.000 -8.377 1.00 98.25 101 VAL A C 1
ATOM 778 O O . VAL A 1 101 ? 1.875 -0.441 -7.381 1.00 98.25 101 VAL A O 1
ATOM 781 N N . VAL A 1 102 ? 1.844 0.806 -9.249 1.00 97.88 102 VAL A N 1
ATOM 782 C CA . VAL A 1 102 ? 0.508 1.366 -9.022 1.00 97.88 102 VAL A CA 1
ATOM 783 C C . VAL A 1 102 ? -0.564 0.293 -9.164 1.00 97.88 102 VAL A C 1
ATOM 785 O O . VAL A 1 102 ? -1.436 0.204 -8.302 1.00 97.88 102 VAL A O 1
ATOM 788 N N . LEU A 1 103 ? -0.511 -0.553 -10.198 1.00 97.94 103 LEU A N 1
ATOM 789 C CA . LEU A 1 103 ? -1.558 -1.554 -10.422 1.00 97.94 103 LEU A CA 1
ATOM 790 C C . LEU A 1 103 ? -1.562 -2.630 -9.337 1.00 97.94 103 LEU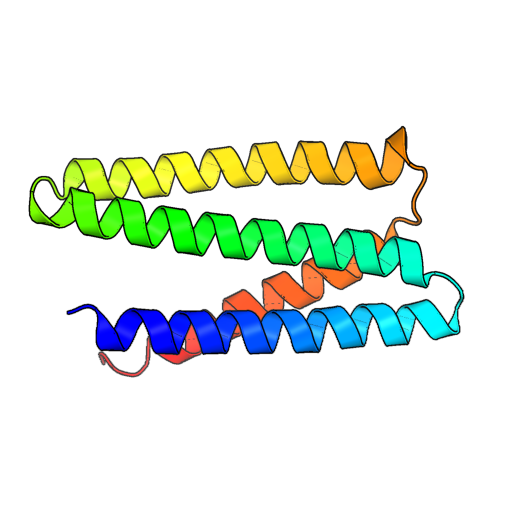 A C 1
ATOM 792 O O . LEU A 1 103 ? -2.637 -2.972 -8.842 1.00 97.94 103 LEU A O 1
ATOM 796 N N . THR A 1 104 ? -0.390 -3.105 -8.900 1.00 97.75 104 THR A N 1
ATOM 797 C CA . THR A 1 104 ? -0.311 -4.069 -7.789 1.00 97.75 104 THR A CA 1
ATOM 798 C C . THR A 1 104 ? -0.925 -3.478 -6.519 1.00 97.75 104 THR A C 1
ATOM 800 O O . THR A 1 104 ? -1.773 -4.110 -5.887 1.00 97.75 104 THR A O 1
ATOM 803 N N . PHE A 1 105 ? -0.589 -2.225 -6.188 1.00 97.88 105 PHE A N 1
ATOM 804 C CA . PHE A 1 105 ? -1.188 -1.521 -5.054 1.00 97.88 105 PHE A CA 1
ATOM 805 C C . PHE A 1 105 ? -2.710 -1.345 -5.194 1.00 97.88 105 PHE A C 1
ATOM 807 O O . PHE A 1 105 ? -3.451 -1.617 -4.247 1.00 97.88 105 PHE A O 1
ATOM 814 N N . VAL A 1 106 ? -3.194 -0.882 -6.350 1.00 97.25 106 VAL A N 1
ATOM 815 C CA . VAL A 1 106 ? -4.617 -0.575 -6.570 1.00 97.25 106 VAL A CA 1
ATOM 816 C C . VAL A 1 106 ? -5.471 -1.833 -6.458 1.00 97.25 106 VAL A C 1
ATOM 818 O O . VAL A 1 106 ? -6.477 -1.819 -5.750 1.00 97.25 106 VAL A O 1
ATOM 821 N N . VAL A 1 107 ? -5.064 -2.936 -7.091 1.00 96.81 107 VAL A N 1
ATOM 822 C CA . VAL A 1 107 ? -5.803 -4.208 -7.023 1.00 96.81 107 VAL A CA 1
ATOM 823 C C . VAL A 1 107 ? -5.895 -4.702 -5.576 1.00 96.81 107 VAL A C 1
ATOM 825 O O . VAL A 1 107 ? -6.965 -5.122 -5.126 1.00 96.81 107 VAL A O 1
ATOM 828 N N . MET A 1 108 ? -4.815 -4.561 -4.806 1.00 95.62 108 MET A N 1
ATOM 829 C CA . MET A 1 108 ? -4.815 -4.829 -3.367 1.00 95.62 108 MET A CA 1
ATOM 830 C C . MET A 1 108 ? -5.809 -3.944 -2.593 1.00 95.62 108 MET A C 1
ATOM 832 O O . MET A 1 108 ? -6.557 -4.446 -1.748 1.00 95.62 108 MET A O 1
ATOM 836 N N . GLN A 1 109 ? -5.889 -2.641 -2.889 1.00 93.81 109 GLN A N 1
ATOM 837 C CA . GLN A 1 109 ? -6.853 -1.750 -2.224 1.00 93.81 109 GLN A CA 1
ATOM 838 C C . GLN A 1 109 ? -8.303 -2.089 -2.579 1.00 93.81 109 GLN A C 1
ATOM 840 O O . GLN A 1 109 ? -9.168 -2.089 -1.701 1.00 93.81 109 GLN A O 1
ATOM 845 N N . LEU A 1 110 ? -8.579 -2.441 -3.837 1.00 94.38 110 LEU A N 1
ATOM 846 C CA . LEU A 1 110 ? -9.909 -2.882 -4.258 1.00 94.38 110 LEU A CA 1
ATO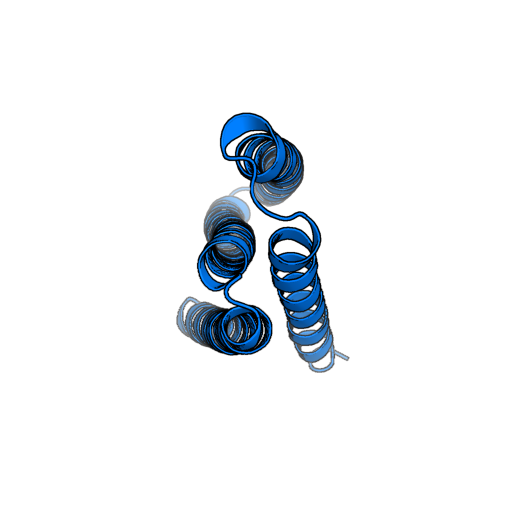M 847 C C . LEU A 1 110 ? -10.330 -4.146 -3.508 1.00 94.38 110 LEU A C 1
ATOM 849 O O . LEU A 1 110 ? -11.432 -4.208 -2.962 1.00 94.38 110 LEU A O 1
ATOM 853 N N . ALA A 1 111 ? -9.432 -5.123 -3.391 1.00 91.44 111 ALA A N 1
ATOM 854 C CA . ALA A 1 111 ? -9.690 -6.330 -2.618 1.00 91.44 111 ALA A CA 1
ATOM 855 C C . ALA A 1 111 ? -9.998 -6.038 -1.145 1.00 91.44 111 ALA A C 1
ATOM 857 O O . ALA A 1 111 ? -10.877 -6.672 -0.555 1.00 91.44 111 ALA A O 1
ATOM 858 N N . GLN A 1 112 ? -9.328 -5.039 -0.560 1.00 87.56 112 GLN A N 1
ATOM 859 C CA . GLN A 1 112 ? -9.632 -4.581 0.793 1.00 87.56 112 GLN A CA 1
ATOM 860 C C . GLN A 1 112 ? -11.068 -4.061 0.895 1.00 87.56 112 GLN A C 1
ATOM 862 O O . GLN A 1 112 ? -11.789 -4.441 1.815 1.00 87.56 112 GLN A O 1
ATOM 867 N N . VAL A 1 113 ? -11.503 -3.228 -0.055 1.00 87.69 113 VAL A N 1
ATOM 868 C CA . VAL A 1 113 ? -12.867 -2.679 -0.087 1.00 87.69 113 VAL A CA 1
ATOM 869 C C . VAL A 1 113 ? -13.909 -3.795 -0.190 1.00 87.69 113 VAL A C 1
ATOM 871 O O . VAL A 1 113 ? -14.891 -3.784 0.556 1.00 87.69 113 VAL A O 1
ATOM 874 N N . PHE A 1 114 ? -13.692 -4.796 -1.047 1.00 84.69 114 PHE A N 1
ATOM 875 C CA . PHE A 1 114 ? -14.599 -5.945 -1.156 1.00 84.69 114 PHE A CA 1
ATOM 876 C C . PHE A 1 114 ? -14.637 -6.790 0.123 1.00 84.69 114 PHE A C 1
ATOM 878 O O . PHE A 1 114 ? -15.714 -7.204 0.557 1.00 84.69 114 PHE A O 1
ATOM 885 N N . ASN A 1 115 ? -13.490 -6.984 0.780 1.00 79.56 115 ASN A N 1
ATOM 886 C CA . ASN A 1 115 ? -13.424 -7.687 2.061 1.00 79.56 115 ASN A CA 1
ATOM 887 C C . ASN A 1 115 ? -14.171 -6.939 3.183 1.00 79.56 115 ASN A C 1
ATOM 889 O O . ASN A 1 115 ? -14.733 -7.573 4.076 1.00 79.56 115 ASN A O 1
ATOM 893 N N . LEU A 1 116 ? -14.208 -5.602 3.142 1.00 70.12 116 LEU A N 1
ATOM 894 C CA . LEU A 1 116 ? -14.976 -4.789 4.090 1.00 70.12 116 LEU A CA 1
ATOM 895 C C . LEU A 1 116 ? -16.487 -4.851 3.811 1.00 70.12 116 LEU A C 1
ATOM 897 O O . LEU A 1 116 ? -17.255 -5.061 4.748 1.00 70.12 116 LEU A O 1
ATOM 901 N N . LYS A 1 117 ? -16.919 -4.757 2.542 1.00 60.84 117 LYS A N 1
ATOM 902 C CA . LYS A 1 117 ? -18.347 -4.853 2.163 1.00 60.84 117 LYS A CA 1
ATOM 903 C C . LYS A 1 117 ? -18.983 -6.184 2.571 1.00 60.84 117 LYS A C 1
ATOM 905 O O . LYS A 1 117 ? -20.132 -6.207 3.002 1.00 60.84 117 LYS A O 1
ATOM 910 N N . GLY A 1 118 ? -18.236 -7.287 2.490 1.00 57.94 118 GLY A N 1
ATOM 911 C CA . GLY A 1 118 ? -18.717 -8.603 2.920 1.00 57.94 118 GLY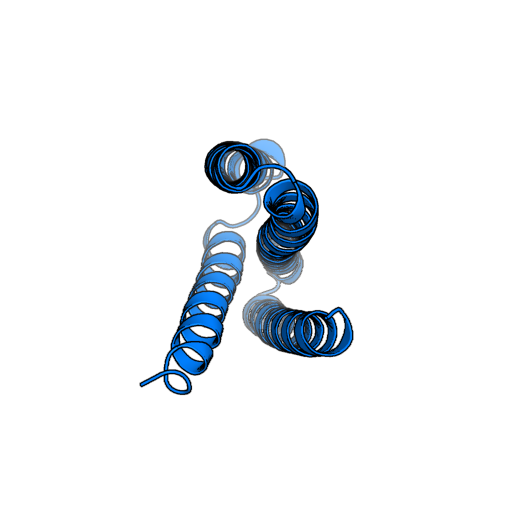 A CA 1
ATOM 912 C C . GLY A 1 118 ? -19.050 -8.702 4.417 1.00 57.94 118 GLY A C 1
ATOM 913 O O . GLY A 1 118 ? -19.821 -9.576 4.798 1.00 57.94 118 GLY A O 1
ATOM 914 N N . LYS A 1 119 ? -18.510 -7.813 5.266 1.00 54.16 119 LYS A N 1
ATOM 915 C CA . LYS A 1 119 ? -18.741 -7.824 6.723 1.00 54.16 119 LYS A CA 1
ATOM 916 C C . LYS A 1 119 ? -19.957 -7.003 7.174 1.00 54.16 119 LYS A C 1
ATOM 918 O O . LYS A 1 119 ? -20.403 -7.203 8.295 1.00 54.16 119 LYS A O 1
ATOM 923 N N . GLN A 1 120 ? -20.492 -6.105 6.340 1.00 54.12 120 GLN A N 1
ATOM 924 C CA . GLN A 1 120 ? -21.643 -5.259 6.705 1.00 54.12 120 GLN A CA 1
ATOM 925 C C . GLN A 1 120 ? -22.992 -5.998 6.666 1.00 54.12 120 GLN A C 1
ATOM 927 O O . GLN A 1 120 ? -23.910 -5.593 7.361 1.00 54.12 120 GLN A O 1
ATOM 932 N N . ARG A 1 121 ? -23.116 -7.101 5.916 1.00 47.38 121 ARG A N 1
ATOM 933 C CA . ARG A 1 121 ? -24.398 -7.802 5.686 1.00 47.38 121 ARG A CA 1
ATOM 934 C C . ARG A 1 121 ? -24.886 -8.709 6.828 1.00 47.38 121 ARG A C 1
ATOM 936 O O . ARG A 1 121 ? -25.834 -9.452 6.628 1.00 47.38 121 ARG A O 1
ATOM 943 N N . LEU A 1 122 ? -24.217 -8.724 7.981 1.00 49.28 122 LEU A N 1
ATOM 944 C CA . LEU A 1 122 ? -24.578 -9.593 9.115 1.00 49.28 122 LEU A CA 1
ATOM 945 C C . LEU A 1 122 ? -25.238 -8.833 10.277 1.00 49.28 122 LEU A C 1
ATOM 947 O O . LEU A 1 122 ? -25.468 -9.428 11.326 1.00 49.28 122 LEU A O 1
ATOM 951 N N . THR A 1 123 ? -25.509 -7.538 10.101 1.00 54.84 123 THR A N 1
ATOM 952 C CA . THR A 1 123 ? -26.132 -6.676 11.120 1.00 54.84 123 THR A CA 1
ATOM 953 C C . THR A 1 123 ? -27.428 -6.021 10.627 1.00 54.84 123 THR A C 1
ATOM 955 O O . THR A 1 123 ? -27.944 -5.143 11.314 1.00 54.84 123 THR A O 1
ATOM 958 N N . ASP A 1 124 ? -27.936 -6.452 9.468 1.00 43.62 124 ASP A N 1
ATOM 959 C CA . ASP A 1 124 ? -29.294 -6.149 9.001 1.00 43.62 124 ASP A CA 1
ATOM 960 C C . ASP A 1 124 ? -30.224 -7.323 9.341 1.00 43.62 124 ASP A C 1
ATOM 962 O O . ASP A 1 124 ? -29.782 -8.486 9.163 1.00 43.62 124 ASP A O 1
#

Radius of gyration: 16.26 Å; chains: 1; bounding box: 43×26×46 Å

pLDDT: mean 87.91, std 14.87, range [39.03, 98.38]

Secondary structure (DSSP, 8-state):
--HHHHHHHHHHHHHHHHHHHHHHHHHHTTT-HHHHHHHHHHHHHHHHHHHHHHHHHHHHHTT-HHHHHHHHHHHHHHHHHHHHHHHHIIIIIS---HHHHHHHHHHHHHHHHHHHHHHHTT--

Sequence (124 aa):
MTKFQDTSLTKSLKIQVIIGLIGVLVFGVYGQWLDAIYGFFIGLVNVLILAISFARANRKAEQDPKGGIQILYLSAVMRFILLAVLFVLGLQAFGLAPMPVVLTFVVMQLAQVFNLKGKQRLTD

Foldseek 3Di:
DPPVLVVLLVVLLVLLVVLLVVLLVVCVVVVQNVLSVLLSVLQNVLSVLQSVLQVVLVVCCVPPVVSSVVSVVVSVVVNVVVSVVSCCCSCPVVVHDCCSNVVSNVSSVVSSVVSVVVPVVPPD